Protein AF-A0A5N5QBU7-F1 (afdb_monomer)

Structure (mmCIF, N/CA/C/O backbone):
data_AF-A0A5N5QBU7-F1
#
_entry.id   AF-A0A5N5QBU7-F1
#
loop_
_atom_site.group_PDB
_atom_site.id
_atom_site.type_symbol
_atom_site.label_atom_id
_atom_site.label_alt_id
_atom_site.label_comp_id
_atom_site.label_asym_id
_atom_site.label_entity_id
_atom_site.label_seq_id
_atom_site.pdbx_PDB_ins_code
_atom_site.Cartn_x
_atom_site.Cartn_y
_atom_site.Cartn_z
_atom_site.occupancy
_atom_site.B_iso_or_equiv
_atom_site.auth_seq_id
_atom_site.auth_comp_id
_atom_site.auth_asym_id
_atom_site.auth_atom_id
_atom_site.pdbx_PDB_model_num
ATOM 1 N N . MET A 1 1 ? 3.407 12.678 -1.331 1.00 88.69 1 MET A N 1
ATOM 2 C CA . MET A 1 1 ? 4.754 12.178 -0.967 1.00 88.69 1 MET A CA 1
ATOM 3 C C . MET A 1 1 ? 5.435 11.593 -2.201 1.00 88.69 1 MET A C 1
ATOM 5 O O . MET A 1 1 ? 4.731 11.070 -3.055 1.00 88.69 1 MET A O 1
ATOM 9 N N . VAL A 1 2 ? 6.768 11.675 -2.298 1.00 90.62 2 VAL A N 1
ATOM 10 C CA . VAL A 1 2 ? 7.559 11.031 -3.365 1.00 90.62 2 VAL A CA 1
ATOM 11 C C . VAL A 1 2 ? 8.523 10.023 -2.735 1.00 90.62 2 VAL A C 1
ATOM 13 O O . VAL A 1 2 ? 9.225 10.378 -1.789 1.00 90.62 2 VAL A O 1
ATOM 16 N N . LYS A 1 3 ? 8.557 8.791 -3.250 1.00 88.88 3 LYS A N 1
ATOM 17 C CA . LYS A 1 3 ? 9.500 7.727 -2.867 1.00 88.88 3 LYS A CA 1
ATOM 18 C C . LYS A 1 3 ? 10.267 7.223 -4.095 1.00 88.88 3 LYS A C 1
ATOM 20 O O . LYS A 1 3 ? 9.725 7.204 -5.199 1.00 88.88 3 LYS A O 1
ATOM 25 N N . PHE A 1 4 ? 11.518 6.815 -3.881 1.00 88.75 4 PHE A N 1
ATOM 26 C CA . PHE A 1 4 ? 12.391 6.207 -4.889 1.00 88.75 4 PHE A CA 1
ATOM 27 C C . PHE A 1 4 ? 12.773 4.805 -4.424 1.00 88.75 4 PHE A C 1
ATOM 29 O O . PHE A 1 4 ? 13.302 4.657 -3.323 1.00 88.75 4 PHE A O 1
ATOM 36 N N . MET A 1 5 ? 12.501 3.786 -5.235 1.00 87.38 5 MET A N 1
ATOM 37 C CA . MET A 1 5 ? 12.678 2.387 -4.831 1.00 87.38 5 MET A CA 1
ATOM 38 C C . MET A 1 5 ? 12.842 1.460 -6.034 1.00 87.38 5 MET A C 1
ATOM 40 O O . MET A 1 5 ? 12.432 1.787 -7.140 1.00 87.38 5 MET A O 1
ATOM 44 N N . ASN A 1 6 ? 13.476 0.302 -5.841 1.00 87.75 6 ASN A N 1
ATOM 45 C CA . ASN A 1 6 ? 13.770 -0.625 -6.945 1.00 87.75 6 ASN A CA 1
ATOM 46 C C . ASN A 1 6 ? 12.533 -1.390 -7.429 1.00 87.75 6 ASN A C 1
ATOM 48 O O . ASN A 1 6 ? 12.469 -1.796 -8.587 1.00 87.75 6 ASN A O 1
ATOM 52 N N . LYS A 1 7 ? 11.584 -1.633 -6.525 1.00 88.12 7 LYS A N 1
ATOM 53 C CA . LYS A 1 7 ? 10.333 -2.345 -6.773 1.00 88.12 7 LYS A CA 1
ATOM 54 C C . LYS A 1 7 ? 9.237 -1.702 -5.942 1.00 88.12 7 LYS A C 1
ATOM 56 O O . LYS A 1 7 ? 9.524 -1.080 -4.923 1.00 88.12 7 LYS A O 1
ATOM 61 N N . TYR A 1 8 ? 8.011 -1.829 -6.428 1.00 91.50 8 TYR A N 1
ATOM 62 C CA . TYR A 1 8 ? 6.826 -1.370 -5.732 1.00 91.50 8 TYR A CA 1
ATOM 63 C C . TYR A 1 8 ? 5.610 -2.164 -6.189 1.00 91.50 8 TYR A C 1
ATOM 65 O O . TYR A 1 8 ? 5.365 -2.306 -7.392 1.00 91.50 8 TYR A O 1
ATOM 73 N N . ASN A 1 9 ? 4.828 -2.651 -5.240 1.00 94.19 9 ASN A N 1
ATOM 74 C CA . ASN A 1 9 ? 3.592 -3.370 -5.472 1.00 94.19 9 ASN A CA 1
ATOM 75 C C . ASN A 1 9 ? 2.417 -2.389 -5.600 1.00 94.19 9 ASN A C 1
ATOM 77 O O . ASN A 1 9 ? 1.655 -2.140 -4.663 1.00 94.19 9 ASN A O 1
ATOM 81 N N . THR A 1 10 ? 2.261 -1.838 -6.805 1.00 94.88 10 THR A N 1
ATOM 82 C CA . THR A 1 10 ? 1.159 -0.923 -7.138 1.00 94.88 10 THR A CA 1
ATOM 83 C C . THR A 1 10 ? -0.212 -1.577 -6.982 1.00 94.88 10 THR A C 1
ATOM 85 O O . THR A 1 10 ? -1.168 -0.899 -6.620 1.00 94.88 10 THR A O 1
ATOM 88 N N . GLN A 1 11 ? -0.327 -2.890 -7.206 1.00 95.56 11 GLN A N 1
ATOM 89 C CA . GLN A 1 11 ? -1.597 -3.605 -7.095 1.00 95.56 11 GLN A CA 1
ATOM 90 C C . GLN A 1 11 ? -2.076 -3.686 -5.640 1.00 95.56 11 GLN A C 1
ATOM 92 O O . GLN A 1 11 ? -3.232 -3.364 -5.365 1.00 95.56 11 GLN A O 1
ATOM 97 N N . ALA A 1 12 ? -1.194 -4.059 -4.707 1.00 95.62 12 ALA A N 1
ATOM 98 C CA . ALA A 1 12 ? -1.507 -4.058 -3.277 1.00 95.62 12 ALA A CA 1
ATOM 99 C C . ALA A 1 12 ? -1.834 -2.644 -2.770 1.00 95.62 12 ALA A C 1
ATOM 101 O O . ALA A 1 12 ? -2.765 -2.473 -1.983 1.00 95.62 12 ALA A O 1
ATOM 102 N N . HIS A 1 13 ? -1.112 -1.632 -3.266 1.00 96.00 13 HIS A N 1
ATOM 103 C CA . HIS A 1 13 ? -1.405 -0.236 -2.961 1.00 96.00 13 HIS A CA 1
ATOM 104 C C . HIS A 1 13 ? -2.819 0.150 -3.411 1.00 96.00 13 HIS A C 1
ATOM 106 O O . HIS A 1 13 ? -3.606 0.619 -2.594 1.00 96.00 13 HIS A O 1
ATOM 112 N N . HIS A 1 14 ? -3.163 -0.053 -4.688 1.00 95.75 14 HIS A N 1
ATOM 113 C CA . HIS A 1 14 ? -4.480 0.315 -5.216 1.00 95.75 14 HIS A CA 1
ATOM 114 C C . HIS A 1 14 ? -5.615 -0.376 -4.460 1.00 95.75 14 HIS A C 1
ATOM 116 O O . HIS A 1 14 ? -6.579 0.283 -4.080 1.00 95.75 14 HIS A O 1
ATOM 122 N N . LEU A 1 15 ? -5.454 -1.666 -4.152 1.00 95.75 15 LEU A N 1
ATOM 123 C CA . LEU A 1 15 ? -6.440 -2.427 -3.390 1.00 95.75 15 LEU A CA 1
ATOM 124 C C . LEU A 1 15 ? -6.737 -1.790 -2.024 1.00 95.75 15 LEU A C 1
ATOM 126 O O . LEU A 1 15 ? -7.895 -1.678 -1.628 1.00 95.75 15 LEU A O 1
ATOM 130 N N . LEU A 1 16 ? -5.702 -1.352 -1.301 1.00 95.25 16 LEU A N 1
ATOM 131 C CA . LEU A 1 16 ? -5.898 -0.667 -0.024 1.00 95.25 16 LEU A CA 1
ATOM 132 C C . LEU A 1 16 ? -6.354 0.785 -0.187 1.00 95.25 16 LEU A C 1
ATOM 134 O O . LEU A 1 16 ? -7.019 1.300 0.713 1.00 95.25 16 LEU A O 1
ATOM 138 N N . ALA A 1 17 ? -6.027 1.446 -1.299 1.00 94.50 17 ALA A N 1
ATOM 139 C CA . ALA A 1 17 ? -6.415 2.833 -1.550 1.00 94.50 17 ALA A CA 1
ATOM 140 C C . ALA A 1 17 ? -7.928 2.930 -1.785 1.00 94.50 17 ALA A C 1
ATOM 142 O O . ALA A 1 17 ? -8.590 3.790 -1.201 1.00 94.50 17 ALA A O 1
ATOM 143 N N . ASP A 1 18 ? -8.491 1.983 -2.540 1.00 94.19 18 ASP A N 1
ATOM 144 C CA . ASP A 1 18 ? -9.931 1.894 -2.819 1.00 94.19 18 ASP A CA 1
ATOM 145 C C . ASP A 1 18 ? -10.778 1.735 -1.540 1.00 94.19 18 ASP A C 1
ATOM 147 O O . ASP A 1 18 ? -11.907 2.248 -1.449 1.00 94.19 18 ASP A O 1
ATOM 151 N N . GLU A 1 19 ? -10.191 1.082 -0.534 1.00 93.38 19 GLU A N 1
ATOM 152 C CA . GLU A 1 19 ? -10.752 0.839 0.798 1.00 93.38 19 GLU A CA 1
ATOM 153 C C . GLU A 1 19 ? -10.356 1.912 1.835 1.00 93.38 19 GLU A C 1
ATOM 155 O O . GLU A 1 19 ? -10.837 1.892 2.972 1.00 93.38 19 GLU A O 1
ATOM 160 N N . GLY A 1 20 ? -9.515 2.882 1.457 1.00 92.6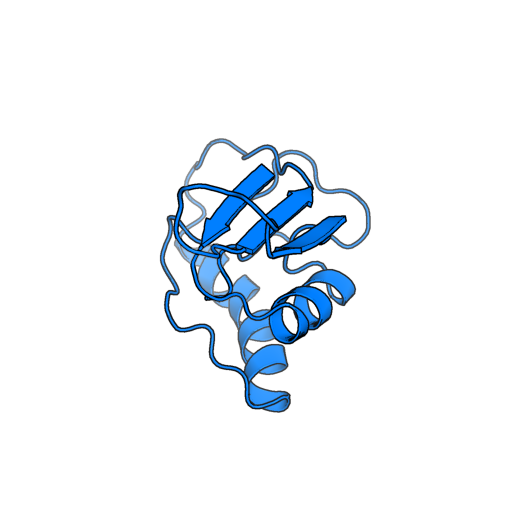9 20 GLY A N 1
ATOM 161 C CA . GLY A 1 20 ? -9.094 4.014 2.291 1.00 92.69 20 GLY A CA 1
ATOM 162 C C . GLY A 1 20 ? -8.008 3.708 3.330 1.00 92.69 20 GLY A C 1
ATOM 163 O O . GLY A 1 20 ? -7.800 4.507 4.248 1.00 92.69 20 GLY A O 1
ATOM 164 N N . TYR A 1 21 ? -7.329 2.566 3.209 1.00 93.50 21 TYR A N 1
ATOM 165 C CA . TYR A 1 21 ? -6.236 2.126 4.085 1.00 93.50 21 TYR A CA 1
ATOM 166 C C . TYR A 1 21 ? -4.848 2.580 3.622 1.00 93.50 21 TYR A C 1
ATOM 168 O O . TYR A 1 21 ? -3.862 2.303 4.298 1.00 93.50 21 TYR A O 1
ATOM 176 N N . THR A 1 22 ? -4.741 3.296 2.508 1.00 93.75 22 THR A N 1
ATOM 177 C CA . THR A 1 22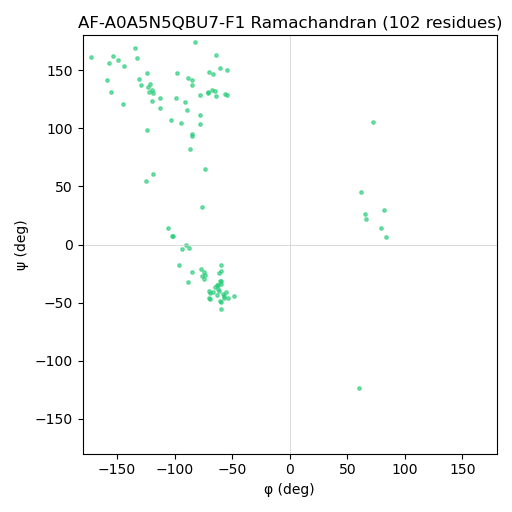 ? -3.507 3.963 2.075 1.00 93.75 22 THR A CA 1
ATOM 178 C C . THR A 1 22 ? -3.863 5.234 1.287 1.00 93.75 22 THR A C 1
ATOM 180 O O . THR A 1 22 ? -5.014 5.356 0.854 1.00 93.75 22 THR A O 1
ATOM 183 N N . PRO A 1 23 ? -2.955 6.221 1.162 1.00 93.25 23 PRO A N 1
ATOM 184 C CA . PRO A 1 23 ? -3.203 7.424 0.370 1.00 93.25 23 PRO A CA 1
ATOM 185 C C . PRO A 1 23 ? -3.375 7.079 -1.111 1.00 93.25 23 PRO A C 1
ATOM 187 O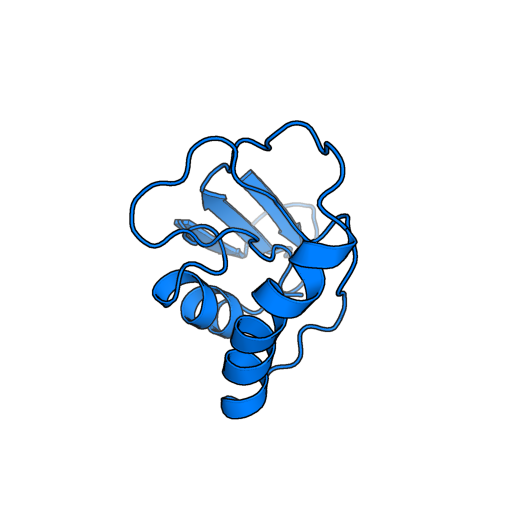 O . PRO A 1 23 ? -2.970 6.011 -1.547 1.00 93.25 23 PRO A O 1
ATOM 190 N N . GLU A 1 24 ? -3.933 7.980 -1.913 1.00 94.06 24 GLU A N 1
ATOM 191 C CA . GLU A 1 24 ? -4.083 7.712 -3.346 1.00 94.06 24 GLU A CA 1
ATOM 192 C C . GLU A 1 24 ? -2.720 7.646 -4.058 1.00 94.06 24 GLU A C 1
ATOM 194 O O . GLU A 1 24 ? -1.869 8.528 -3.881 1.00 94.06 24 GLU A O 1
ATOM 199 N N . LEU A 1 25 ? -2.517 6.622 -4.896 1.00 95.19 25 LEU A N 1
ATOM 200 C CA . LEU A 1 25 ? -1.355 6.524 -5.776 1.00 95.19 25 LEU A CA 1
ATOM 201 C C . LEU A 1 25 ? -1.546 7.429 -6.995 1.00 95.19 25 LEU A C 1
ATOM 203 O O . LEU A 1 25 ? -2.358 7.146 -7.870 1.00 95.19 25 LEU A O 1
ATOM 207 N N . LEU A 1 26 ? -0.753 8.494 -7.078 1.00 95.06 26 LEU A N 1
ATOM 208 C CA . LEU A 1 26 ? -0.822 9.481 -8.157 1.00 95.06 26 LEU A CA 1
ATOM 209 C C . LEU A 1 26 ? 0.051 9.088 -9.356 1.00 95.06 26 LEU A C 1
ATOM 211 O O . LEU A 1 26 ? -0.267 9.417 -10.497 1.00 95.06 26 LEU A O 1
ATOM 215 N N . PHE A 1 27 ? 1.174 8.412 -9.108 1.00 93.31 27 PHE A N 1
ATOM 216 C CA . PHE A 1 27 ? 2.080 7.927 -10.146 1.00 93.31 27 PHE A CA 1
ATOM 217 C C . PHE A 1 27 ? 2.952 6.782 -9.623 1.00 93.31 27 PHE A C 1
ATOM 219 O O . PHE A 1 27 ? 3.458 6.841 -8.504 1.00 93.31 27 PHE A O 1
ATOM 226 N N . ALA A 1 28 ? 3.200 5.778 -10.461 1.00 92.81 28 ALA A N 1
ATOM 227 C CA . ALA A 1 28 ? 4.222 4.766 -10.225 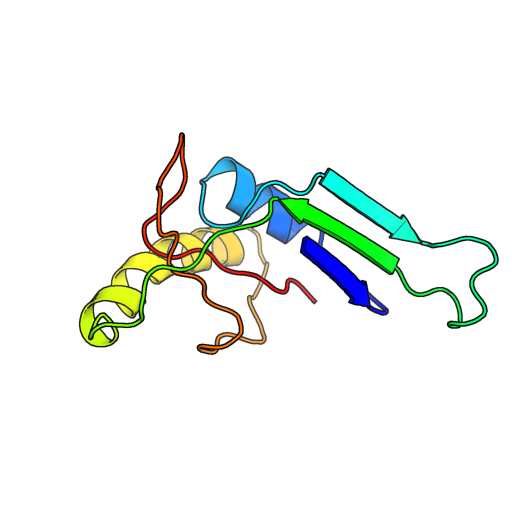1.00 92.81 28 ALA A CA 1
ATOM 228 C C . ALA A 1 28 ? 4.858 4.353 -11.551 1.00 92.81 28 ALA A C 1
ATOM 230 O O . ALA A 1 28 ? 4.174 3.874 -12.455 1.00 92.81 28 ALA A O 1
ATOM 231 N N . GLY A 1 29 ? 6.171 4.524 -11.672 1.00 89.69 29 GLY A N 1
ATOM 232 C CA . GLY A 1 29 ? 6.863 4.178 -12.907 1.00 89.69 29 GLY A CA 1
ATOM 233 C C . GLY A 1 29 ? 8.374 4.275 -12.799 1.00 89.69 29 GLY A C 1
ATOM 234 O O . GLY A 1 29 ? 8.908 4.927 -11.906 1.00 89.69 29 GLY A O 1
ATOM 235 N N . LEU A 1 30 ? 9.063 3.617 -13.728 1.00 86.38 30 LEU A N 1
ATOM 236 C CA . LEU A 1 30 ? 10.508 3.757 -13.896 1.00 86.38 30 LEU A CA 1
ATOM 237 C C . LEU A 1 30 ? 10.833 5.168 -14.381 1.00 86.38 30 LEU A C 1
ATOM 239 O O . LEU A 1 30 ? 10.071 5.730 -15.167 1.00 86.38 30 LEU A O 1
ATOM 243 N N . THR A 1 31 ? 11.980 5.709 -13.979 1.00 73.25 31 THR A N 1
ATOM 244 C CA . THR A 1 31 ? 12.531 6.928 -14.584 1.00 73.25 31 THR A CA 1
ATOM 245 C C . THR A 1 31 ? 13.527 6.572 -15.689 1.00 73.25 31 THR A C 1
ATOM 247 O O . THR A 1 31 ? 14.669 6.199 -15.392 1.00 73.25 31 THR A O 1
ATOM 250 N N . PRO A 1 32 ? 13.155 6.702 -16.980 1.00 63.75 32 PRO A N 1
ATOM 251 C CA . PRO A 1 32 ? 14.097 6.509 -18.073 1.00 63.75 32 PRO A CA 1
ATOM 252 C C . PRO A 1 32 ? 15.187 7.583 -17.994 1.00 63.75 32 PRO A C 1
ATOM 254 O O . PRO A 1 32 ? 14.889 8.772 -17.910 1.00 63.75 32 PRO A O 1
ATOM 257 N N . GLY A 1 33 ? 16.455 7.170 -18.005 1.00 63.59 33 GLY A N 1
ATOM 258 C CA . GLY A 1 33 ? 17.596 8.093 -17.998 1.00 63.59 33 GLY A CA 1
ATOM 259 C C . GLY A 1 33 ? 18.028 8.611 -16.620 1.00 63.59 33 GLY A C 1
ATOM 260 O O . GLY A 1 33 ? 18.930 9.444 -16.557 1.00 63.59 33 GLY A O 1
ATOM 261 N N . CYS A 1 34 ? 17.453 8.121 -15.514 1.00 57.09 34 CYS A N 1
ATOM 262 C CA . CYS A 1 34 ? 17.965 8.443 -14.179 1.00 57.09 34 CYS A CA 1
ATOM 263 C C . CYS A 1 34 ? 19.312 7.733 -13.925 1.00 57.09 34 CYS A C 1
ATOM 265 O O . CYS A 1 34 ? 19.376 6.511 -14.075 1.00 57.09 34 CYS A O 1
ATOM 267 N N . PRO A 1 35 ? 20.357 8.433 -13.435 1.00 57.28 35 PRO A N 1
ATOM 268 C CA . PRO A 1 35 ? 21.632 7.814 -13.044 1.00 57.28 35 PRO A CA 1
ATOM 269 C C . PRO A 1 35 ? 21.496 6.759 -11.933 1.00 57.28 35 PRO A C 1
ATOM 271 O O . PRO A 1 35 ? 22.382 5.933 -11.746 1.00 57.28 35 PRO A O 1
ATOM 274 N N . ALA A 1 36 ? 20.369 6.765 -11.214 1.00 56.41 36 ALA A N 1
ATOM 275 C CA . ALA A 1 36 ? 20.023 5.849 -10.131 1.00 56.41 36 ALA A CA 1
ATOM 276 C C . ALA A 1 36 ? 19.590 4.443 -10.610 1.00 56.41 36 ALA A C 1
ATOM 278 O O . ALA A 1 36 ? 18.743 3.810 -9.992 1.00 56.41 36 ALA A O 1
ATOM 279 N N . GLY A 1 37 ? 20.138 3.953 -11.726 1.00 62.06 37 GLY A N 1
ATOM 280 C CA . GLY A 1 37 ? 20.092 2.529 -12.083 1.00 62.06 37 GLY A CA 1
ATOM 281 C C . GLY A 1 37 ? 18.713 1.928 -12.380 1.00 62.06 37 GLY A C 1
ATOM 282 O O . GLY A 1 37 ? 18.547 0.725 -12.212 1.00 62.06 37 GLY A O 1
ATOM 283 N N . GLY A 1 38 ? 17.730 2.720 -12.819 1.00 74.06 38 GLY A N 1
ATOM 284 C CA . GLY A 1 38 ? 16.393 2.197 -13.137 1.00 74.06 38 GLY A CA 1
ATOM 285 C C . GLY A 1 38 ? 15.472 2.024 -11.925 1.00 74.06 38 GLY A C 1
ATOM 286 O O . GLY A 1 38 ? 14.610 1.151 -11.936 1.00 74.06 38 GLY A O 1
ATOM 287 N N . MET A 1 39 ? 15.633 2.848 -10.887 1.00 83.50 39 MET A N 1
ATOM 288 C CA . MET A 1 39 ? 14.651 2.959 -9.803 1.00 83.50 39 MET A CA 1
ATOM 289 C C . MET A 1 39 ? 13.279 3.432 -10.311 1.00 83.50 39 MET A C 1
ATOM 291 O O . MET A 1 39 ? 13.158 4.166 -11.296 1.00 83.50 39 MET A O 1
ATOM 295 N N . MET A 1 40 ? 12.240 3.027 -9.590 1.00 87.69 40 MET A N 1
ATOM 296 C CA . MET A 1 40 ? 10.882 3.533 -9.722 1.00 87.69 40 MET A CA 1
ATOM 297 C C . MET A 1 40 ? 10.709 4.809 -8.896 1.00 87.69 40 MET A C 1
ATOM 299 O O . MET A 1 40 ? 11.211 4.908 -7.774 1.00 87.69 40 MET A O 1
ATOM 303 N N . ILE A 1 41 ? 9.952 5.762 -9.439 1.00 91.50 41 ILE A N 1
ATOM 304 C CA . ILE A 1 41 ? 9.394 6.895 -8.703 1.00 91.50 41 ILE A CA 1
ATOM 305 C C . ILE A 1 41 ? 7.947 6.573 -8.369 1.00 91.50 41 ILE A C 1
ATOM 307 O O . ILE A 1 41 ? 7.143 6.297 -9.262 1.00 91.50 41 ILE A O 1
ATOM 311 N N . ILE A 1 42 ? 7.625 6.666 -7.085 1.00 93.12 42 ILE A N 1
ATOM 312 C CA . ILE A 1 42 ? 6.283 6.493 -6.547 1.00 93.12 42 ILE A CA 1
ATOM 313 C C . ILE A 1 42 ? 5.822 7.842 -6.006 1.00 93.12 42 ILE A C 1
ATOM 315 O O . ILE A 1 42 ? 6.424 8.390 -5.081 1.00 93.12 42 ILE A O 1
ATOM 319 N N . VAL A 1 43 ? 4.760 8.388 -6.586 1.00 94.06 43 VAL A N 1
ATOM 320 C CA . VAL A 1 43 ? 4.105 9.611 -6.126 1.00 94.06 43 VAL A CA 1
ATOM 321 C C . VAL A 1 43 ? 2.731 9.233 -5.605 1.00 94.06 43 VAL A C 1
ATOM 323 O O . VAL A 1 43 ? 1.941 8.616 -6.308 1.00 94.06 43 VAL A O 1
ATOM 326 N N . MET A 1 44 ? 2.441 9.624 -4.375 1.00 94.12 44 MET A N 1
ATOM 327 C CA . MET A 1 44 ? 1.142 9.422 -3.736 1.00 94.12 44 MET A CA 1
ATOM 328 C C . MET A 1 44 ? 0.694 10.708 -3.050 1.00 94.12 44 MET A C 1
ATOM 330 O O . MET A 1 44 ? 1.491 11.646 -2.904 1.00 94.12 44 MET A O 1
ATOM 334 N N . GLU A 1 45 ? -0.555 10.765 -2.610 1.00 93.00 45 GLU A N 1
ATOM 335 C CA . GLU A 1 45 ? -1.069 11.894 -1.838 1.00 93.00 45 GLU A CA 1
ATOM 336 C C . GLU A 1 45 ? -0.190 12.173 -0.596 1.00 93.00 45 GLU A C 1
ATOM 338 O O . GLU A 1 45 ? 0.506 11.302 -0.062 1.00 93.00 45 GLU A O 1
ATOM 343 N N . LEU A 1 46 ? -0.121 13.434 -0.166 1.00 89.94 46 LEU A N 1
ATOM 344 C CA . LEU A 1 46 ? 0.574 13.802 1.064 1.00 89.94 46 LEU A CA 1
ATOM 345 C C . LEU A 1 46 ? -0.396 13.716 2.245 1.00 89.94 46 LEU A C 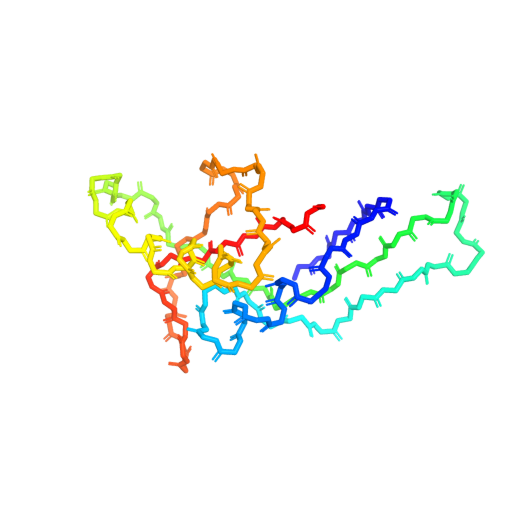1
ATOM 347 O O . LEU A 1 46 ? -1.324 14.512 2.334 1.00 89.94 46 LEU A O 1
ATOM 351 N N . VAL A 1 47 ? -0.131 12.809 3.185 1.00 87.56 47 VAL A N 1
ATOM 352 C CA . VAL A 1 47 ? -0.895 12.715 4.435 1.00 87.56 47 VAL A CA 1
ATOM 353 C C . VAL A 1 47 ? -0.248 13.574 5.513 1.00 87.56 47 VAL A C 1
ATOM 355 O O . VAL A 1 47 ? 0.914 13.375 5.869 1.00 87.56 47 VAL A O 1
ATOM 358 N N . THR A 1 48 ? -1.013 14.509 6.073 1.00 86.44 48 THR A N 1
ATOM 359 C CA . THR A 1 48 ? -0.616 15.243 7.278 1.00 86.44 48 THR A CA 1
ATOM 360 C C . THR A 1 48 ? -0.833 14.361 8.506 1.00 86.44 48 THR A C 1
ATOM 362 O O . THR A 1 48 ? -1.899 13.777 8.675 1.00 86.44 48 THR A O 1
ATOM 365 N N . GLN A 1 49 ? 0.187 14.220 9.353 1.00 78.19 49 GLN A N 1
ATOM 366 C CA . GLN A 1 49 ? 0.136 13.377 10.552 1.00 78.19 49 GLN A CA 1
ATOM 367 C C . GLN A 1 49 ? -0.482 14.123 11.735 1.00 78.19 49 GLN A C 1
ATOM 369 O O . GLN A 1 49 ? -0.137 15.281 11.983 1.00 78.19 49 GLN A O 1
ATOM 374 N N . ALA A 1 50 ? -1.357 13.457 12.489 1.00 75.88 50 ALA A N 1
ATOM 375 C CA . ALA A 1 50 ? -1.734 13.927 13.819 1.00 75.88 50 ALA A CA 1
ATOM 376 C C . ALA A 1 50 ? -0.548 13.754 14.791 1.00 75.88 50 ALA A C 1
ATOM 378 O O . ALA A 1 50 ? 0.218 12.798 14.641 1.00 75.88 50 ALA A O 1
ATOM 379 N N . PRO A 1 51 ? -0.388 14.620 15.809 1.00 65.88 51 PRO A N 1
ATOM 380 C CA . PRO A 1 51 ? 0.543 14.362 16.902 1.00 65.88 51 PRO A CA 1
ATOM 381 C C . PRO A 1 51 ? 0.232 13.003 17.537 1.00 65.88 51 PRO A C 1
ATOM 383 O O . PRO A 1 51 ? -0.919 12.731 17.880 1.00 65.88 51 PRO A O 1
ATOM 386 N N . LEU A 1 52 ? 1.255 12.158 17.679 1.00 59.12 52 LEU A N 1
ATOM 387 C CA . LEU A 1 52 ? 1.151 10.779 18.156 1.00 59.12 52 LEU A CA 1
ATOM 388 C C . LEU A 1 52 ? 0.882 10.737 19.675 1.00 59.12 52 LEU A C 1
ATOM 390 O O . LEU A 1 52 ? 1.719 10.313 20.466 1.00 59.12 52 LEU A O 1
ATOM 394 N N . ALA A 1 53 ? -0.275 11.229 20.112 1.00 51.25 53 ALA A N 1
ATOM 395 C CA . ALA A 1 53 ? -0.740 11.067 21.481 1.00 51.25 53 ALA A CA 1
ATOM 396 C C . ALA A 1 53 ? -1.458 9.712 21.595 1.00 51.25 53 ALA A C 1
ATOM 398 O O . ALA A 1 53 ? -2.644 9.592 21.309 1.00 51.25 53 ALA A O 1
ATOM 399 N N . SER A 1 54 ? -0.706 8.687 22.000 1.00 52.41 54 SER A N 1
ATOM 400 C CA . SER A 1 54 ? -1.232 7.532 22.745 1.00 52.41 54 SER A CA 1
ATOM 401 C C . SER A 1 54 ? -2.300 6.666 22.055 1.00 52.41 54 SER A C 1
ATOM 403 O O . SER A 1 54 ? -3.271 6.279 22.693 1.00 52.41 54 SER A O 1
ATOM 405 N N . LEU A 1 55 ? -2.123 6.315 20.778 1.00 57.06 55 LEU A N 1
ATOM 406 C CA . LEU A 1 55 ? -3.055 5.427 20.056 1.00 57.06 55 LEU A CA 1
ATOM 407 C C . LEU A 1 55 ? -2.571 3.973 19.903 1.00 57.06 55 LEU A C 1
ATOM 409 O O . LEU A 1 55 ? -3.206 3.190 19.204 1.00 57.06 55 LEU A O 1
ATOM 413 N N . HIS A 1 56 ? -1.462 3.595 20.547 1.00 58.31 56 HIS A N 1
ATOM 414 C CA . HIS A 1 56 ? -0.805 2.296 20.333 1.00 58.31 56 HIS A CA 1
ATOM 415 C C . HIS A 1 56 ? -1.739 1.088 20.544 1.00 58.31 56 HIS A C 1
ATOM 417 O O . HIS A 1 56 ? -1.737 0.176 19.718 1.00 58.31 56 HIS A O 1
ATOM 423 N N . ASP A 1 57 ? -2.598 1.114 21.567 1.00 60.91 57 ASP A N 1
ATOM 424 C CA . ASP A 1 57 ? -3.511 -0.003 21.862 1.00 60.91 57 ASP A CA 1
ATOM 425 C C . ASP A 1 57 ? -4.737 -0.060 20.927 1.00 60.91 57 ASP A C 1
ATOM 427 O O . ASP A 1 57 ? -5.334 -1.122 20.741 1.00 60.91 57 ASP A O 1
ATOM 431 N N . GLU A 1 58 ? -5.093 1.052 20.276 1.00 66.12 58 GLU A N 1
ATOM 432 C CA . GLU A 1 58 ? -6.246 1.139 19.366 1.00 66.12 58 GLU A CA 1
ATOM 433 C C . GLU A 1 58 ? -5.869 0.963 17.883 1.00 66.12 58 GLU A C 1
ATOM 435 O O . GLU A 1 58 ? -6.728 0.656 17.056 1.00 66.12 58 GLU A O 1
ATOM 440 N N . ILE A 1 59 ? -4.588 1.107 17.525 1.00 71.06 59 ILE A N 1
ATOM 441 C CA . ILE A 1 59 ? -4.110 1.015 16.134 1.00 71.06 59 ILE A CA 1
ATOM 442 C C . ILE A 1 59 ? -4.193 -0.419 15.596 1.00 71.06 59 ILE A C 1
ATOM 444 O O . ILE A 1 59 ? -4.694 -0.635 14.490 1.00 71.06 59 ILE A O 1
ATOM 448 N N . CYS A 1 60 ? -3.750 -1.416 16.364 1.00 70.19 60 CYS A N 1
ATOM 449 C CA . CYS A 1 60 ? -3.678 -2.805 15.893 1.00 70.19 60 CYS A CA 1
ATOM 450 C C . CYS A 1 60 ? -5.032 -3.368 15.406 1.00 70.19 60 CYS A C 1
ATOM 452 O O . CYS A 1 60 ? -5.077 -3.931 14.307 1.00 70.19 60 CYS A O 1
ATOM 454 N N . PRO A 1 61 ? -6.157 -3.186 16.131 1.00 80.56 61 PRO A N 1
ATOM 455 C CA . PRO A 1 61 ? -7.471 -3.605 15.645 1.00 80.56 61 PRO A CA 1
ATOM 456 C C . PRO A 1 61 ? -7.882 -2.933 14.331 1.00 80.56 61 PRO A C 1
ATOM 458 O O . PRO A 1 61 ? -8.538 -3.563 13.503 1.00 80.56 61 PRO A O 1
ATOM 461 N N . THR A 1 62 ? -7.488 -1.673 14.113 1.00 83.06 62 THR A N 1
ATOM 462 C CA . THR A 1 62 ? -7.869 -0.918 12.906 1.00 83.06 62 THR A CA 1
ATOM 463 C C . THR A 1 62 ? -7.118 -1.358 11.652 1.00 83.06 62 THR A C 1
ATOM 465 O O . THR A 1 62 ? -7.639 -1.187 10.551 1.00 83.06 62 THR A O 1
ATOM 468 N N . LEU A 1 63 ? -5.934 -1.958 11.811 1.00 87.38 63 LEU A N 1
ATOM 469 C CA . LEU A 1 63 ? -5.113 -2.468 10.710 1.00 87.38 63 LEU A CA 1
ATOM 470 C C . LEU A 1 63 ? -5.495 -3.883 10.276 1.00 87.38 63 LEU A C 1
ATOM 472 O O . LEU A 1 63 ? -5.248 -4.254 9.130 1.00 87.38 63 LEU A O 1
ATOM 476 N N . LYS A 1 64 ? -6.127 -4.669 11.155 1.00 90.88 64 LYS A N 1
ATOM 477 C CA . LYS A 1 64 ? -6.499 -6.056 10.847 1.00 90.88 64 LYS A CA 1
ATOM 478 C C . LYS A 1 64 ? -7.330 -6.197 9.560 1.00 90.88 64 LYS A C 1
ATOM 480 O O . LYS A 1 64 ? -6.946 -7.019 8.735 1.00 90.88 64 LYS A O 1
ATOM 485 N N . PRO A 1 65 ? -8.372 -5.380 9.304 1.00 93.44 65 PRO A N 1
ATOM 486 C CA . PRO A 1 65 ? -9.120 -5.478 8.053 1.00 93.44 65 PRO A CA 1
ATOM 487 C C . PRO A 1 65 ? -8.265 -5.188 6.811 1.00 93.44 65 PRO A C 1
ATOM 489 O O . PRO A 1 65 ? -8.454 -5.834 5.787 1.00 93.44 65 PRO A O 1
ATOM 492 N N . ALA A 1 66 ? -7.300 -4.263 6.897 1.00 93.44 66 ALA A N 1
ATOM 493 C CA . ALA A 1 66 ? -6.379 -3.981 5.793 1.00 93.44 66 ALA A CA 1
ATOM 494 C C . ALA A 1 66 ? -5.509 -5.204 5.468 1.00 93.44 66 ALA A C 1
ATOM 496 O O . ALA A 1 66 ? -5.341 -5.566 4.305 1.00 93.44 66 ALA A O 1
ATOM 497 N N . LEU A 1 67 ? -4.997 -5.878 6.503 1.00 94.12 67 LEU A N 1
ATOM 498 C CA . LEU A 1 67 ? -4.223 -7.108 6.341 1.00 94.12 67 LEU A CA 1
ATOM 499 C C . LEU A 1 67 ? -5.089 -8.250 5.799 1.00 94.12 67 LEU A C 1
ATOM 501 O O . LEU A 1 67 ? -4.644 -8.975 4.916 1.00 94.12 67 LEU A O 1
ATOM 505 N N . ASP A 1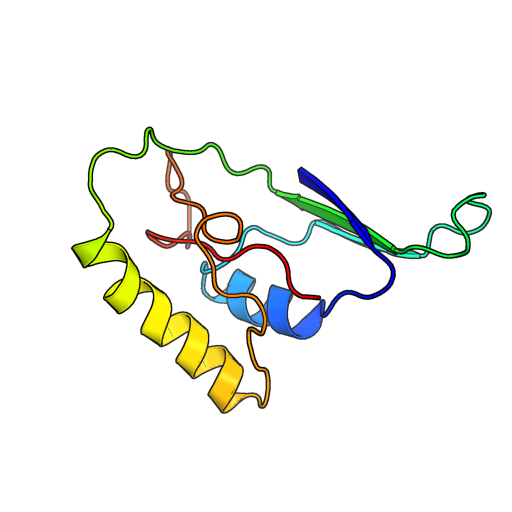 68 ? -6.329 -8.387 6.269 1.00 95.06 68 ASP A N 1
ATOM 506 C CA . ASP A 1 68 ? -7.262 -9.405 5.778 1.00 95.06 68 ASP A CA 1
ATOM 507 C C . ASP A 1 68 ? -7.573 -9.211 4.279 1.00 95.06 68 ASP A C 1
ATOM 509 O O . ASP A 1 68 ? -7.584 -10.186 3.524 1.00 95.06 68 ASP A O 1
ATOM 513 N N . ILE A 1 69 ? -7.739 -7.963 3.817 1.00 95.50 69 ILE A N 1
ATOM 514 C CA . ILE A 1 69 ? -7.909 -7.626 2.391 1.00 95.50 69 ILE A CA 1
ATOM 515 C C . ILE A 1 69 ? -6.686 -8.076 1.576 1.00 95.50 69 ILE A C 1
ATOM 517 O O . ILE A 1 69 ? -6.840 -8.780 0.570 1.00 95.50 69 ILE A O 1
ATOM 521 N N . LEU A 1 70 ? -5.472 -7.737 2.024 1.00 95.50 70 LEU A N 1
ATOM 522 C CA . LEU A 1 70 ? -4.238 -8.171 1.360 1.00 95.50 70 LEU A CA 1
ATOM 523 C C . LEU A 1 70 ? -4.124 -9.702 1.328 1.00 95.50 70 LEU A C 1
ATOM 525 O O . LEU A 1 70 ? -3.922 -10.286 0.264 1.00 95.50 70 LEU A O 1
ATOM 529 N N . HIS A 1 71 ? -4.338 -10.377 2.455 1.00 95.62 71 HIS A N 1
ATOM 530 C CA . HIS A 1 71 ? -4.217 -11.833 2.530 1.00 95.62 71 HIS A CA 1
ATOM 531 C C . HIS A 1 71 ? -5.264 -12.554 1.670 1.00 95.62 71 HIS A C 1
ATOM 533 O O . HIS A 1 71 ? -4.945 -13.555 1.021 1.00 95.62 71 HIS A O 1
ATOM 539 N N . SER A 1 72 ? -6.493 -12.029 1.594 1.00 96.19 72 SER A N 1
ATOM 540 C CA . SER A 1 72 ? -7.546 -12.577 0.725 1.00 96.19 72 SER A CA 1
ATOM 541 C C . SER A 1 72 ? -7.176 -12.530 -0.764 1.00 96.19 72 SER A C 1
ATOM 543 O O . SER A 1 72 ? -7.648 -13.352 -1.547 1.00 96.19 72 SER A O 1
ATOM 545 N N . THR A 1 73 ? -6.276 -11.617 -1.137 1.00 93.81 73 THR A N 1
ATOM 546 C CA . THR A 1 73 ? -5.770 -11.420 -2.502 1.00 93.81 73 THR A CA 1
ATOM 547 C C . THR A 1 73 ? -4.342 -11.941 -2.696 1.00 93.81 73 THR A C 1
ATOM 549 O O . THR A 1 73 ? -3.731 -11.674 -3.726 1.00 93.81 73 THR A O 1
ATOM 552 N N . GLN A 1 74 ? -3.832 -12.747 -1.752 1.00 93.94 74 GLN A N 1
ATOM 553 C CA . GLN A 1 74 ? -2.487 -13.349 -1.774 1.00 93.94 74 GLN A CA 1
ATOM 554 C C . GLN A 1 74 ? -1.327 -12.341 -1.667 1.00 93.94 74 GLN A C 1
ATOM 556 O O . GLN A 1 74 ? -0.192 -12.661 -2.024 1.00 93.94 74 GLN A O 1
ATOM 561 N N . PHE A 1 75 ? -1.578 -11.144 -1.136 1.00 94.88 75 PHE A N 1
ATOM 562 C CA . PHE A 1 75 ? -0.539 -10.179 -0.787 1.00 94.88 75 PHE A CA 1
ATOM 563 C C . PHE A 1 75 ? -0.202 -10.236 0.701 1.00 94.88 75 PHE A C 1
ATOM 565 O O . PHE A 1 75 ? -1.063 -10.478 1.543 1.00 94.88 75 PHE A O 1
ATOM 572 N N . VAL A 1 76 ? 1.063 -9.974 1.028 1.00 93.25 76 VAL A N 1
ATOM 573 C CA . VAL A 1 76 ? 1.556 -9.867 2.405 1.00 93.25 76 VAL A CA 1
ATOM 574 C C . VAL A 1 76 ? 2.183 -8.493 2.578 1.00 93.25 76 VAL A C 1
ATOM 576 O O . VAL A 1 76 ? 3.005 -8.081 1.763 1.00 93.25 76 VAL A O 1
ATOM 579 N N . PHE A 1 77 ? 1.818 -7.797 3.652 1.00 92.00 77 PHE A N 1
ATOM 580 C CA . PHE A 1 77 ? 2.483 -6.559 4.046 1.00 92.00 77 PHE A CA 1
ATOM 581 C C . PHE A 1 77 ? 3.724 -6.898 4.881 1.00 92.00 77 PHE A C 1
ATOM 583 O O . PHE A 1 77 ? 3.622 -7.175 6.075 1.00 92.00 77 PHE A O 1
ATOM 590 N N . GLY A 1 78 ? 4.885 -6.966 4.226 1.00 88.19 78 GLY A N 1
ATOM 591 C CA . GLY A 1 78 ? 6.101 -7.544 4.811 1.00 88.19 78 GLY A CA 1
ATOM 592 C C . GLY A 1 78 ? 6.790 -6.689 5.878 1.00 88.19 78 GLY A C 1
ATOM 593 O O . GLY A 1 78 ? 7.459 -7.243 6.745 1.00 88.19 78 GLY A O 1
ATOM 594 N N . ASP A 1 79 ? 6.618 -5.365 5.838 1.00 88.75 79 ASP A N 1
ATOM 595 C CA . ASP A 1 79 ? 7.309 -4.422 6.728 1.00 88.75 79 ASP A CA 1
ATOM 596 C C . ASP A 1 79 ? 6.314 -3.628 7.589 1.00 88.75 79 ASP A C 1
ATOM 598 O O . ASP A 1 79 ? 6.205 -2.403 7.508 1.00 88.75 79 ASP A O 1
ATOM 602 N N . LEU A 1 80 ? 5.532 -4.343 8.403 1.00 87.75 80 LEU A N 1
ATOM 603 C CA . LEU A 1 80 ? 4.589 -3.721 9.330 1.00 87.75 80 LEU A CA 1
ATOM 604 C C . LEU A 1 80 ? 5.319 -3.175 10.563 1.00 87.75 80 LEU A C 1
ATOM 606 O O . LEU A 1 80 ? 5.684 -3.919 11.473 1.00 87.75 80 LEU A O 1
ATOM 610 N N . ARG A 1 81 ? 5.497 -1.857 10.604 1.00 86.50 81 ARG A N 1
ATOM 611 C CA . ARG A 1 81 ? 6.123 -1.133 11.716 1.00 86.50 81 ARG A CA 1
ATOM 612 C C . ARG A 1 81 ? 5.621 0.302 11.781 1.00 86.50 81 ARG A C 1
ATOM 614 O O . ARG A 1 81 ? 5.118 0.816 10.788 1.00 86.50 81 ARG A O 1
ATOM 621 N N . GLU A 1 82 ? 5.814 0.952 12.928 1.00 83.50 82 GLU A N 1
ATOM 622 C CA . GLU A 1 82 ? 5.374 2.334 13.170 1.00 83.50 82 GLU A CA 1
ATOM 623 C C . GLU A 1 82 ? 5.764 3.312 12.038 1.00 83.50 82 GLU A C 1
ATOM 625 O O . GLU A 1 82 ? 4.879 4.026 11.570 1.00 83.50 82 GLU A O 1
ATOM 630 N N . PRO A 1 83 ? 6.999 3.299 11.487 1.00 85.56 83 PRO A N 1
ATOM 631 C CA . PRO A 1 83 ? 7.365 4.164 10.357 1.00 85.56 83 PRO A CA 1
ATOM 632 C C . PRO A 1 83 ? 6.530 3.979 9.080 1.00 85.56 83 PRO A C 1
ATOM 634 O O . PRO A 1 83 ? 6.461 4.894 8.262 1.00 85.56 83 PRO A O 1
ATOM 637 N N . ASN A 1 84 ? 5.904 2.812 8.914 1.00 89.94 84 ASN A N 1
ATOM 638 C CA . ASN A 1 84 ? 5.088 2.450 7.756 1.00 89.94 84 ASN A CA 1
ATOM 639 C C . ASN A 1 84 ? 3.582 2.568 8.040 1.00 89.94 84 ASN A C 1
ATOM 641 O O . ASN A 1 84 ? 2.747 2.194 7.215 1.00 89.94 84 ASN A O 1
ATOM 645 N N . THR A 1 85 ? 3.225 3.113 9.204 1.00 88.25 85 THR A N 1
ATOM 646 C CA . THR A 1 85 ? 1.850 3.408 9.604 1.00 88.25 85 THR A CA 1
ATOM 647 C C . THR A 1 85 ? 1.697 4.900 9.855 1.00 88.25 85 THR A C 1
ATOM 649 O O . THR A 1 85 ? 2.502 5.517 10.542 1.00 88.25 85 THR A O 1
ATOM 652 N N . LEU A 1 86 ? 0.639 5.483 9.313 1.00 87.12 86 LEU A N 1
ATOM 653 C CA . LEU A 1 86 ? 0.350 6.907 9.381 1.00 87.12 86 LEU A CA 1
ATOM 654 C C . LEU A 1 86 ? -1.031 7.124 10.006 1.00 87.12 86 LEU A C 1
ATOM 656 O O . LEU A 1 86 ? -1.994 6.475 9.592 1.00 87.12 86 LEU A O 1
ATOM 660 N N . VAL A 1 87 ? -1.145 8.080 10.937 1.00 87.06 87 VAL A N 1
ATOM 661 C CA . VAL A 1 87 ? -2.433 8.555 11.485 1.00 87.06 87 VAL A CA 1
ATOM 662 C C . VAL A 1 87 ? -2.784 9.916 10.863 1.00 87.06 87 VAL A C 1
ATOM 664 O O . VAL A 1 87 ? -2.150 10.917 11.212 1.00 87.06 87 VAL A O 1
ATOM 667 N N . PRO A 1 88 ? -3.767 9.996 9.944 1.00 86.44 88 PRO A N 1
ATOM 668 C CA . PRO A 1 88 ? -4.130 11.252 9.288 1.00 86.44 88 PRO A CA 1
ATOM 669 C C . PRO A 1 88 ? -4.700 12.285 10.277 1.00 86.44 88 PRO A C 1
ATOM 671 O O . PRO A 1 88 ? -5.605 11.969 11.050 1.00 86.44 88 PRO A O 1
ATOM 674 N N . ALA A 1 89 ? -4.213 13.530 10.224 1.00 83.62 89 ALA A N 1
ATOM 675 C CA . ALA A 1 89 ? -4.689 14.648 11.050 1.00 83.62 89 ALA A CA 1
ATOM 676 C C . ALA A 1 89 ? -6.090 15.122 10.652 1.00 83.62 89 ALA A C 1
ATOM 678 O O . ALA A 1 89 ? -6.918 15.411 11.512 1.00 83.62 89 ALA A O 1
ATOM 679 N N . ASN A 1 90 ? -6.357 15.177 9.347 1.00 79.12 90 ASN A N 1
ATOM 680 C CA . ASN A 1 90 ? -7.637 15.589 8.784 1.00 79.12 90 ASN A CA 1
ATOM 681 C C . ASN A 1 90 ? -8.144 14.469 7.879 1.00 79.12 90 ASN A C 1
ATOM 683 O O . ASN A 1 90 ? -7.709 14.353 6.736 1.00 79.12 90 ASN A O 1
ATOM 687 N N . ARG A 1 91 ? -9.049 13.632 8.394 1.00 75.12 91 ARG A N 1
ATOM 688 C CA . ARG A 1 91 ? -9.652 12.564 7.588 1.00 75.12 91 ARG A CA 1
ATOM 689 C C . ARG A 1 91 ? -10.608 13.170 6.566 1.00 75.12 91 ARG A C 1
ATOM 691 O O . ARG A 1 91 ? -11.481 13.961 6.918 1.00 75.12 91 ARG A O 1
ATOM 698 N N . SER A 1 92 ? -10.447 12.764 5.315 1.00 70.81 92 SER A N 1
ATOM 699 C CA . SER A 1 92 ? -11.273 13.167 4.180 1.00 70.81 92 SER A CA 1
ATOM 700 C C . SER A 1 92 ? -11.715 11.925 3.403 1.00 70.81 92 SER A C 1
ATOM 702 O O . SER A 1 92 ? -10.958 10.961 3.265 1.00 70.81 92 SER A O 1
ATOM 704 N N . GLY A 1 93 ? -12.953 11.930 2.902 1.00 76.31 93 GLY A N 1
ATOM 705 C CA . GLY A 1 93 ? -13.479 10.856 2.058 1.00 76.31 93 GLY A CA 1
ATOM 706 C C . GLY A 1 93 ? -13.4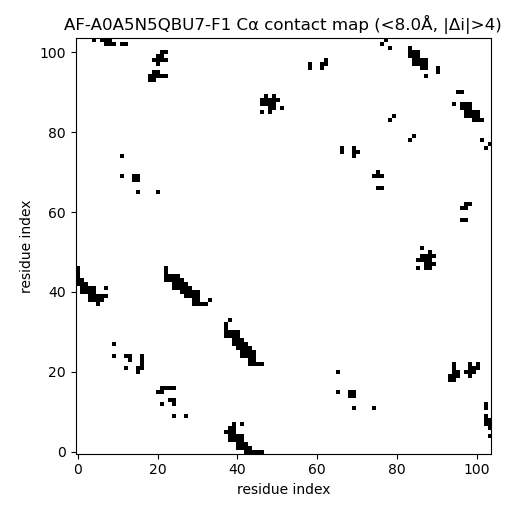97 9.489 2.753 1.00 76.31 93 GLY A C 1
ATOM 707 O O . GLY A 1 93 ? -14.117 9.327 3.802 1.00 76.31 93 GLY A O 1
ATOM 708 N N . LYS A 1 94 ? -12.839 8.495 2.141 1.00 81.25 94 LYS A N 1
ATOM 709 C CA . LYS A 1 94 ? -12.776 7.106 2.633 1.00 81.25 94 LYS A CA 1
ATOM 710 C C . LYS A 1 94 ? -11.627 6.832 3.616 1.00 81.25 94 LYS A C 1
ATOM 712 O O . LYS A 1 94 ? -11.533 5.704 4.099 1.00 81.25 94 LYS A O 1
ATOM 717 N N . GLN A 1 95 ? -10.764 7.812 3.908 1.00 83.69 95 GLN A N 1
ATOM 718 C CA . GLN A 1 95 ? -9.565 7.589 4.726 1.00 83.69 95 GLN A CA 1
ATOM 719 C C . GLN A 1 95 ? -9.894 6.997 6.103 1.00 83.69 95 GLN A C 1
ATOM 721 O O . GLN A 1 95 ? -10.733 7.509 6.854 1.00 83.69 95 GLN A O 1
ATOM 726 N N . LYS A 1 96 ? -9.193 5.915 6.443 1.00 87.50 96 LYS A N 1
ATOM 727 C CA . LYS A 1 96 ? -9.325 5.208 7.719 1.00 87.50 96 LYS A CA 1
ATOM 728 C C . LYS A 1 96 ? -8.504 5.887 8.819 1.00 87.50 96 LYS A C 1
ATOM 730 O O . LYS A 1 96 ? -7.778 6.851 8.594 1.00 87.50 96 LYS A O 1
ATOM 735 N N . GLN A 1 97 ? -8.656 5.393 10.049 1.00 84.88 97 GLN A N 1
ATOM 736 C CA . GLN A 1 97 ? -7.936 5.907 11.220 1.00 84.88 97 GLN A CA 1
ATOM 737 C C . GLN A 1 97 ? -6.427 5.736 11.127 1.00 84.88 97 GLN A C 1
ATOM 739 O O . GLN A 1 97 ? -5.687 6.596 11.599 1.00 84.88 97 GLN A O 1
ATOM 744 N N . VAL A 1 98 ? -6.008 4.637 10.514 1.00 87.50 98 VAL A N 1
ATOM 745 C CA . VAL A 1 98 ? -4.616 4.307 10.269 1.00 87.50 98 VAL A CA 1
ATOM 746 C C . VAL A 1 98 ? -4.497 3.953 8.802 1.00 87.50 98 VAL A C 1
ATOM 748 O O . VAL A 1 98 ? -5.351 3.262 8.243 1.00 87.50 98 VAL A O 1
ATOM 751 N N . THR A 1 99 ? -3.435 4.450 8.195 1.00 89.50 99 THR A N 1
ATOM 752 C CA . THR A 1 99 ? -3.087 4.198 6.801 1.00 89.50 99 THR A CA 1
ATOM 753 C C . THR A 1 99 ? -1.712 3.557 6.733 1.00 89.50 99 THR A C 1
ATOM 755 O O . THR A 1 99 ? -0.809 3.954 7.467 1.00 89.50 99 THR A O 1
ATOM 758 N N . LEU A 1 100 ? -1.563 2.558 5.872 1.00 92.00 100 LEU A N 1
ATOM 759 C CA . LEU A 1 100 ? -0.295 1.908 5.577 1.00 92.00 100 LEU A CA 1
ATOM 760 C C . LEU A 1 100 ? 0.415 2.652 4.451 1.00 92.00 100 LEU A C 1
ATOM 762 O O . LEU A 1 100 ? -0.220 3.131 3.511 1.00 92.00 100 LEU A O 1
ATOM 766 N N . ILE A 1 101 ? 1.734 2.736 4.539 1.00 90.62 101 ILE A N 1
ATOM 767 C CA . ILE A 1 101 ? 2.618 3.231 3.482 1.00 90.62 101 ILE A CA 1
ATOM 768 C C . ILE A 1 101 ? 3.783 2.253 3.323 1.00 90.62 101 ILE A C 1
ATOM 770 O O . ILE A 1 101 ? 4.086 1.540 4.264 1.00 90.62 101 ILE A O 1
ATOM 774 N N . ASP A 1 102 ? 4.473 2.290 2.180 1.00 89.88 102 ASP A N 1
ATOM 775 C CA . ASP A 1 102 ? 5.509 1.308 1.783 1.00 89.88 102 ASP A CA 1
ATOM 776 C C . ASP A 1 102 ? 4.941 -0.062 1.397 1.00 89.88 102 ASP A C 1
ATOM 778 O O . ASP A 1 102 ? 4.499 -0.840 2.229 1.00 89.88 102 ASP A O 1
ATOM 782 N N . PHE A 1 103 ? 4.925 -0.335 0.093 1.00 90.56 103 PHE A N 1
ATOM 783 C CA . PHE A 1 103 ? 4.372 -1.554 -0.504 1.00 90.56 103 PHE A CA 1
ATOM 784 C C . PHE A 1 103 ? 5.449 -2.215 -1.362 1.00 90.56 103 PHE A C 1
ATOM 786 O O . PHE A 1 103 ? 5.279 -2.374 -2.566 1.00 90.56 103 PHE A O 1
ATOM 793 N N . ASP A 1 104 ? 6.596 -2.485 -0.758 1.00 83.00 104 ASP A N 1
ATOM 794 C CA . ASP A 1 104 ? 7.821 -2.949 -1.418 1.00 83.00 104 ASP A CA 1
ATOM 795 C C . ASP A 1 104 ? 7.697 -4.353 -2.038 1.00 83.00 104 ASP A C 1
ATOM 797 O O . ASP A 1 104 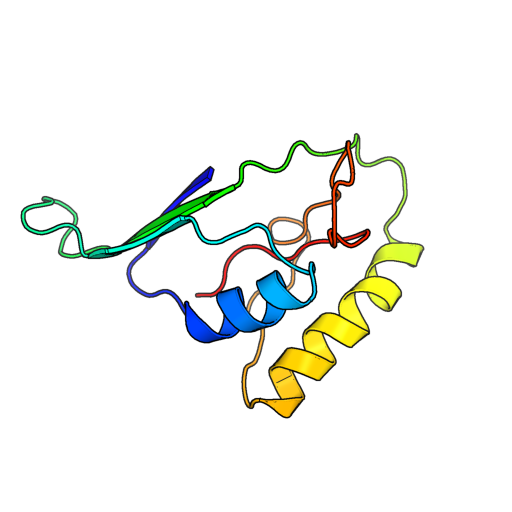? 6.956 -5.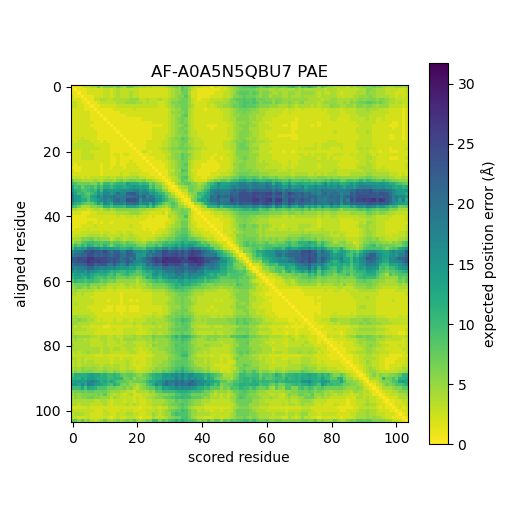204 -1.489 1.00 83.00 104 ASP A O 1
#

InterPro domains:
  IPR011009 Protein kinase-like domain superfamily [SSF56112] (12-104)

Mean predicted aligned error: 5.88 Å

Organism: NCBI:txid1582974

Nearest PDB structures (foldseek):
  1jow-assembly1_B  TM=6.709E-01  e=6.447E-02  Homo sapiens
  8eqe-assembly1_AAA  TM=5.798E-01  e=4.702E-02  Homo sapiens
  7bfe-assembly1_E  TM=3.108E-01  e=5.873E-01  Thermus thermophilus HB8
  7b90-assembly1_E  TM=2.817E-01  e=1.253E+00  Thermus thermophilus HB8
  3zzp-assembly1_A  TM=2.665E-01  e=2.211E+00  Thermus thermophilus

Secondary structure (DSSP, 8-state):
-EEEES---HHHHHHHHHTTSS--EEEEEE-TT-TTTTPEEEEE--PPBPP--S-HHHHHHHHHHHHHHHHHTT------SGGGEE-BSS--TT--SSEE----

Foldseek 3Di:
DKDWAADFDVVLQVLCVVQQQAFAWPDWAWDPPDPPPTIIITDGDDADADPPPDCVVVVVVQCVVSQVSQVVVVHHPPDDDPVQKGQGPDDDDNHGRIHGHDGD

Sequence (104 aa):
MVKFMNKYNTQAHHLLADEGYTPELLFAGLTPGCPAGGMMIIVMELVTQAPLASLHDEICPTLKPALDILHSTQFVFGDLREPNTLVPANRSGKQKQVTLIDFD

Radius of gyration: 14.18 Å; Cα contacts (8 Å, |Δi|>4): 163; chains: 1; bounding box: 35×29×41 Å

Solvent-accessible surface area (backbone atoms only — not comparable to full-atom values): 6262 Å² total; per-residue (Å²): 67,80,48,77,38,83,60,69,40,62,67,65,46,50,62,33,27,79,69,12,33,22,64,53,78,76,42,78,45,69,44,88,88,49,91,72,78,59,32,26,44,36,33,33,52,73,79,56,68,44,83,90,75,84,51,74,88,63,47,60,72,67,45,47,64,58,52,50,55,33,49,78,71,77,42,78,82,86,72,85,46,72,94,29,48,43,44,55,57,74,75,59,92,64,48,47,77,54,25,52,50,88,49,105

pLDDT: mean 84.85, std 11.81, range [51.25, 96.19]